Protein AF-A0A1J5QRZ8-F1 (afdb_monomer_lite)

Organism: NCBI:txid410659

Structure (mmCIF, N/CA/C/O backbone):
data_AF-A0A1J5QRZ8-F1
#
_entry.id   AF-A0A1J5QRZ8-F1
#
loop_
_atom_site.group_PDB
_atom_site.id
_atom_site.type_symbol
_atom_site.label_atom_id
_atom_site.label_alt_id
_atom_site.label_comp_id
_atom_site.label_asym_id
_atom_site.label_entity_id
_atom_site.label_seq_id
_atom_site.pdbx_PDB_ins_code
_atom_site.Cartn_x
_atom_site.Cartn_y
_atom_site.Cartn_z
_atom_site.occupancy
_atom_site.B_iso_or_equiv
_atom_site.auth_seq_id
_atom_site.auth_comp_id
_atom_site.auth_asym_id
_atom_site.auth_atom_id
_atom_site.pdbx_PDB_model_num
ATOM 1 N N . MET A 1 1 ? 0.793 7.916 8.375 1.00 87.56 1 MET A N 1
ATOM 2 C CA . MET A 1 1 ? 1.355 6.596 8.004 1.00 87.56 1 MET A CA 1
ATOM 3 C C . MET A 1 1 ? 2.749 6.676 7.415 1.00 87.56 1 MET A C 1
ATOM 5 O O . MET A 1 1 ? 3.641 6.136 8.039 1.00 87.56 1 MET A O 1
ATOM 9 N N . GLY A 1 2 ? 2.967 7.330 6.265 1.00 86.88 2 GLY A N 1
ATOM 10 C CA . GLY A 1 2 ? 4.280 7.321 5.592 1.00 86.88 2 GLY A CA 1
ATOM 11 C C . GLY A 1 2 ? 5.450 7.880 6.415 1.00 86.88 2 GLY A C 1
ATOM 12 O O . GLY A 1 2 ? 6.590 7.508 6.175 1.00 86.88 2 GLY A O 1
ATOM 13 N N . MET A 1 3 ? 5.161 8.707 7.424 1.00 92.25 3 MET A N 1
ATOM 14 C CA . MET A 1 3 ? 6.150 9.285 8.345 1.00 92.25 3 MET A CA 1
ATOM 15 C C . MET A 1 3 ? 6.259 8.539 9.692 1.00 92.25 3 MET A C 1
ATOM 17 O O . MET A 1 3 ? 7.065 8.928 10.533 1.00 92.25 3 MET A O 1
ATOM 21 N N . ASP A 1 4 ? 5.418 7.528 9.949 1.00 94.19 4 ASP A N 1
ATOM 22 C CA . ASP A 1 4 ? 5.441 6.775 11.212 1.00 94.19 4 ASP A CA 1
ATOM 23 C C . ASP A 1 4 ? 6.520 5.684 11.125 1.00 94.19 4 ASP A C 1
ATOM 25 O O . ASP A 1 4 ? 6.472 4.819 10.250 1.00 94.19 4 ASP A O 1
ATOM 29 N N . ARG A 1 5 ? 7.510 5.752 12.022 1.00 95.12 5 ARG A N 1
ATOM 30 C CA . ARG A 1 5 ? 8.672 4.853 12.036 1.00 95.12 5 ARG A CA 1
ATOM 31 C C . ARG A 1 5 ? 8.315 3.395 12.283 1.00 95.12 5 ARG A C 1
ATOM 33 O O . ARG A 1 5 ? 8.973 2.535 11.717 1.00 95.12 5 ARG A O 1
ATOM 40 N N . GLU A 1 6 ? 7.297 3.129 13.092 1.00 95.94 6 GLU A N 1
ATOM 41 C CA . GLU A 1 6 ? 6.866 1.760 13.388 1.00 95.94 6 GLU A CA 1
ATOM 42 C C . GLU A 1 6 ? 6.121 1.173 12.181 1.00 95.94 6 GLU A C 1
ATOM 44 O O . GLU A 1 6 ? 6.348 0.035 11.788 1.00 95.94 6 GLU A O 1
ATOM 49 N N . VAL A 1 7 ? 5.290 1.979 11.510 1.00 95.69 7 VAL A N 1
ATOM 50 C CA . VAL A 1 7 ? 4.586 1.552 10.282 1.00 95.69 7 VAL A CA 1
ATOM 51 C C . VAL A 1 7 ? 5.560 1.284 9.126 1.00 95.69 7 VAL A C 1
ATOM 53 O O . VAL A 1 7 ? 5.284 0.462 8.251 1.00 95.69 7 VAL A O 1
ATOM 56 N N . MET A 1 8 ? 6.685 1.997 9.100 1.00 96.94 8 MET A N 1
ATOM 57 C CA . MET A 1 8 ? 7.661 1.969 8.012 1.00 96.94 8 MET A CA 1
ATOM 58 C C . MET A 1 8 ? 8.938 1.182 8.350 1.00 96.94 8 MET A C 1
ATOM 60 O O . MET A 1 8 ? 9.895 1.257 7.587 1.00 96.94 8 MET A O 1
ATOM 64 N N . GLU A 1 9 ? 8.968 0.424 9.451 1.00 97.38 9 GLU A N 1
ATOM 65 C CA . GLU A 1 9 ? 10.172 -0.253 9.974 1.00 97.38 9 GLU A CA 1
ATOM 66 C C . GLU A 1 9 ? 10.875 -1.146 8.937 1.00 97.38 9 GLU A C 1
ATOM 68 O O . GLU A 1 9 ? 12.102 -1.208 8.883 1.00 97.38 9 GLU A O 1
ATOM 73 N N . HIS A 1 10 ? 10.098 -1.808 8.077 1.00 96.56 10 HIS A N 1
ATOM 74 C CA . HIS A 1 10 ? 10.608 -2.701 7.031 1.00 96.56 10 HIS A CA 1
ATOM 75 C C . HIS A 1 10 ? 10.685 -2.048 5.644 1.00 96.56 10 HIS A C 1
ATOM 77 O O . HIS A 1 10 ? 10.904 -2.735 4.645 1.00 96.56 10 HIS A O 1
ATOM 83 N N . PHE A 1 11 ? 10.495 -0.729 5.561 1.00 94.94 11 PHE A N 1
ATOM 84 C CA . PHE A 1 11 ? 10.659 0.036 4.331 1.00 94.94 11 PHE A CA 1
ATOM 85 C C . PHE A 1 11 ? 12.019 0.749 4.314 1.00 94.94 11 PHE A C 1
ATOM 87 O O . PHE A 1 11 ? 12.532 1.122 5.367 1.00 94.94 11 PHE A O 1
ATOM 94 N N . PRO A 1 12 ? 12.604 0.990 3.126 1.00 95.06 12 PRO A N 1
ATOM 95 C CA . PRO A 1 12 ? 13.924 1.616 3.025 1.00 95.06 12 PRO A CA 1
ATOM 96 C C . PRO A 1 12 ? 13.995 3.014 3.648 1.00 95.06 12 PRO A C 1
ATOM 98 O O . PRO A 1 12 ? 15.025 3.397 4.199 1.00 95.06 12 PRO A O 1
ATOM 101 N N . THR A 1 13 ? 12.912 3.787 3.542 1.00 95.25 13 THR A N 1
ATOM 102 C CA . THR A 1 13 ? 12.828 5.164 4.031 1.00 95.25 13 THR A CA 1
ATOM 103 C C . THR A 1 13 ? 11.412 5.500 4.483 1.00 95.25 13 THR A C 1
ATOM 105 O O . THR A 1 13 ? 10.428 4.909 4.030 1.00 95.25 13 THR A O 1
ATOM 108 N N . LEU A 1 14 ? 11.309 6.502 5.357 1.00 97.12 14 LEU A N 1
ATOM 109 C CA . LEU A 1 14 ? 10.050 7.206 5.577 1.00 97.12 14 LEU A CA 1
ATOM 110 C C . LEU A 1 14 ? 9.686 8.001 4.320 1.00 97.12 14 LEU A C 1
ATOM 112 O O . LEU A 1 14 ? 10.565 8.416 3.567 1.00 97.12 14 LEU A O 1
ATOM 116 N N . LEU A 1 15 ? 8.395 8.237 4.133 1.00 96.00 15 LEU A N 1
ATOM 117 C CA . LEU A 1 15 ? 7.879 9.130 3.105 1.00 96.00 15 LEU A CA 1
ATOM 118 C C . LEU A 1 15 ? 7.613 10.498 3.718 1.00 96.00 15 LEU A C 1
ATOM 120 O O . LEU A 1 15 ? 7.014 10.595 4.788 1.00 96.00 15 LEU A O 1
ATOM 124 N N . SER A 1 16 ? 7.984 11.554 3.011 1.00 96.19 16 SER A N 1
ATOM 125 C CA . SER A 1 16 ? 7.480 12.902 3.244 1.00 96.19 16 SER A CA 1
ATOM 126 C C . SER A 1 16 ? 5.972 12.983 2.980 1.00 96.19 16 SER A C 1
ATOM 128 O O . SER A 1 16 ? 5.338 12.060 2.451 1.00 96.19 16 SER A O 1
ATOM 130 N N . ARG A 1 17 ? 5.374 14.127 3.333 1.00 93.31 17 ARG A N 1
ATOM 131 C CA . ARG A 1 17 ? 3.973 14.404 3.003 1.00 93.31 17 ARG A CA 1
ATOM 132 C C . ARG A 1 17 ? 3.739 14.363 1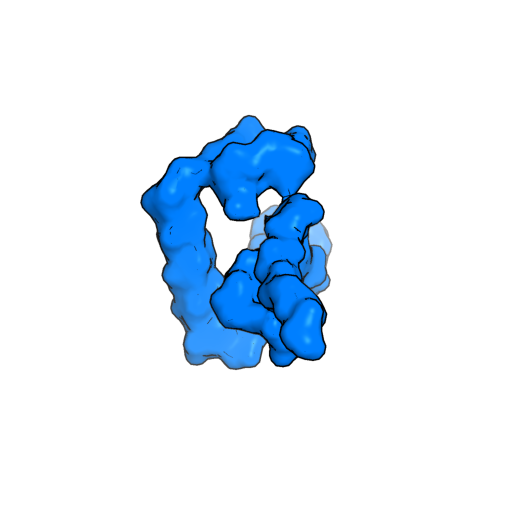.490 1.00 93.31 17 ARG A C 1
ATOM 134 O O . ARG A 1 17 ? 2.837 13.663 1.057 1.00 93.31 17 ARG A O 1
ATOM 141 N N . ALA A 1 18 ? 4.599 15.023 0.716 1.00 96.38 18 ALA A N 1
ATOM 142 C CA . ALA A 1 18 ? 4.499 15.060 -0.741 1.00 96.38 18 ALA A CA 1
ATOM 143 C C . ALA A 1 18 ? 4.636 13.665 -1.375 1.00 96.38 18 ALA A C 1
ATOM 145 O O . ALA A 1 18 ? 3.873 13.325 -2.270 1.00 96.38 18 ALA A O 1
ATOM 146 N N . GLU A 1 19 ? 5.555 12.827 -0.885 1.00 96.81 19 GLU A N 1
ATOM 147 C CA . GLU A 1 19 ? 5.690 11.443 -1.371 1.00 96.81 19 GLU A CA 1
ATOM 148 C C . GLU A 1 19 ? 4.491 10.569 -0.982 1.00 96.81 19 GLU A C 1
ATOM 150 O O . GLU A 1 19 ? 4.090 9.689 -1.743 1.00 96.81 19 GLU A O 1
ATOM 155 N N . SER A 1 20 ? 3.899 10.811 0.191 1.00 94.44 20 SER A N 1
ATOM 156 C CA . SER A 1 20 ? 2.671 10.125 0.609 1.00 94.44 20 SER A CA 1
ATOM 157 C C . SER A 1 20 ? 1.479 10.523 -0.265 1.00 94.44 20 SER A C 1
ATOM 159 O O . SER A 1 20 ? 0.716 9.646 -0.665 1.00 94.44 20 SER A O 1
ATOM 161 N N . ASP A 1 21 ? 1.339 11.815 -0.573 1.00 95.25 21 ASP A N 1
ATOM 162 C CA . ASP A 1 21 ? 0.281 12.337 -1.443 1.00 95.25 21 ASP A CA 1
ATOM 163 C C . ASP A 1 21 ? 0.457 11.792 -2.877 1.00 95.25 21 ASP A C 1
ATOM 165 O O . ASP A 1 21 ? -0.469 11.203 -3.426 1.00 95.25 21 ASP A O 1
ATOM 169 N N . ALA A 1 22 ? 1.678 11.824 -3.426 1.00 96.94 22 ALA A N 1
ATOM 170 C CA . ALA A 1 22 ? 1.976 11.263 -4.749 1.00 96.94 22 ALA A CA 1
ATOM 171 C C . ALA A 1 22 ? 1.680 9.754 -4.848 1.00 96.94 22 ALA A C 1
ATOM 173 O O . ALA A 1 22 ? 1.213 9.266 -5.879 1.00 96.94 22 ALA A O 1
ATOM 174 N N . PHE A 1 23 ? 1.937 8.993 -3.778 1.00 94.31 23 PHE A N 1
ATOM 175 C CA . PHE A 1 23 ? 1.569 7.579 -3.720 1.00 94.31 23 PHE A CA 1
ATOM 176 C C . PHE A 1 23 ? 0.045 7.376 -3.732 1.00 94.31 23 PHE A C 1
ATOM 178 O O . PHE A 1 23 ? -0.440 6.465 -4.407 1.00 94.31 23 PHE A O 1
ATOM 185 N N . ALA A 1 24 ? -0.705 8.208 -3.002 1.00 94.62 24 ALA A N 1
ATOM 186 C CA . ALA A 1 24 ? -2.164 8.149 -2.979 1.00 94.62 24 ALA A CA 1
ATOM 187 C C . ALA A 1 24 ? -2.758 8.479 -4.357 1.00 94.62 24 ALA A C 1
ATOM 189 O O . ALA A 1 24 ? -3.564 7.696 -4.862 1.00 94.62 24 ALA A O 1
ATOM 190 N N . ASP A 1 25 ? -2.281 9.550 -4.999 1.00 96.69 25 ASP A N 1
ATOM 191 C CA . AS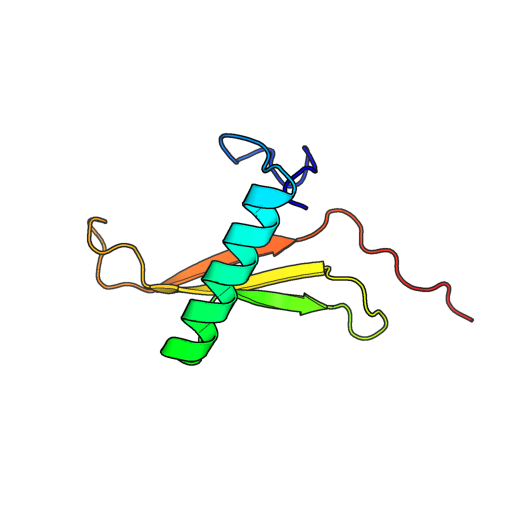P A 1 25 ? -2.696 9.951 -6.350 1.00 96.69 25 ASP A CA 1
ATOM 192 C C . ASP A 1 25 ? -2.430 8.836 -7.371 1.00 96.69 25 ASP A C 1
ATOM 194 O O . ASP A 1 25 ? -3.277 8.517 -8.206 1.00 96.69 25 ASP A O 1
ATOM 198 N N . HIS A 1 26 ? -1.270 8.178 -7.272 1.00 95.00 26 HIS A N 1
ATOM 199 C CA . HIS A 1 26 ? -0.939 7.046 -8.133 1.00 95.00 26 HIS A CA 1
ATOM 200 C C . HIS A 1 26 ? -1.885 5.854 -7.925 1.00 95.00 26 HIS A C 1
ATOM 202 O O . HIS A 1 26 ? -2.343 5.254 -8.900 1.00 95.00 26 HIS A O 1
ATOM 208 N N . CYS A 1 27 ? -2.207 5.513 -6.672 1.00 95.31 27 CYS A N 1
ATOM 209 C CA . CYS A 1 27 ? -3.171 4.450 -6.380 1.00 95.31 27 CYS A CA 1
ATOM 210 C C . CYS A 1 27 ? -4.561 4.792 -6.928 1.00 95.31 27 CYS A C 1
ATOM 212 O O . CYS A 1 27 ? -5.199 3.928 -7.528 1.00 95.31 27 CYS A O 1
ATOM 214 N N . GLN A 1 28 ? -5.006 6.041 -6.769 1.00 96.12 28 GLN A N 1
ATOM 215 C CA . GLN A 1 28 ? -6.285 6.505 -7.298 1.00 96.12 28 GLN A CA 1
ATOM 216 C C . GLN A 1 28 ? -6.334 6.412 -8.828 1.00 96.12 28 GLN A C 1
ATOM 218 O O . GLN A 1 28 ? -7.273 5.830 -9.365 1.00 96.12 28 GLN A O 1
ATOM 223 N N . ALA A 1 29 ? -5.305 6.893 -9.529 1.00 96.25 29 ALA A N 1
ATOM 224 C CA . ALA A 1 29 ? -5.244 6.815 -10.988 1.00 96.25 29 ALA A CA 1
ATOM 225 C C . ALA A 1 29 ? -5.295 5.362 -11.497 1.00 96.25 29 ALA A C 1
ATOM 227 O O . ALA A 1 29 ? -5.967 5.066 -12.486 1.00 96.25 29 ALA A O 1
ATOM 228 N N . LEU A 1 30 ? -4.622 4.432 -10.808 1.00 93.94 30 LEU A N 1
ATOM 229 C CA . LEU A 1 30 ? -4.708 3.006 -11.130 1.00 93.94 30 LEU A CA 1
ATOM 230 C C . LEU A 1 30 ? -6.115 2.455 -10.877 1.00 93.94 30 LEU A C 1
ATOM 232 O O . LEU A 1 30 ? -6.660 1.763 -11.732 1.00 93.94 30 LEU A O 1
ATOM 236 N N . LEU A 1 31 ? -6.727 2.779 -9.738 1.00 95.25 31 LEU A N 1
ATOM 237 C CA . LEU A 1 31 ? -8.099 2.366 -9.443 1.00 95.25 31 LEU A CA 1
ATOM 238 C C . LEU A 1 31 ? -9.083 2.847 -10.515 1.00 95.25 31 LEU A C 1
ATOM 240 O O . LEU A 1 31 ? -9.914 2.060 -10.961 1.00 95.25 31 LEU A O 1
ATOM 244 N N . GLU A 1 32 ? -8.966 4.096 -10.961 1.00 96.38 32 GLU A N 1
ATOM 245 C CA . GLU A 1 32 ? -9.804 4.664 -12.024 1.00 96.38 32 GLU A CA 1
ATOM 246 C C . GLU A 1 32 ? -9.578 3.969 -13.375 1.00 96.38 32 GLU A C 1
ATOM 248 O O . GLU A 1 32 ? -10.534 3.721 -14.110 1.00 96.38 32 GLU A O 1
ATOM 253 N N . ALA A 1 33 ? -8.332 3.607 -13.693 1.00 95.00 33 ALA A N 1
ATOM 254 C CA . ALA A 1 33 ? -7.982 2.996 -14.973 1.00 95.00 33 ALA A CA 1
ATOM 255 C C . ALA A 1 33 ? -8.409 1.522 -15.105 1.00 95.00 33 ALA A C 1
ATOM 257 O O . ALA A 1 33 ? -8.768 1.091 -16.201 1.00 95.00 33 ALA A O 1
ATOM 258 N N . GLN A 1 34 ? -8.347 0.733 -14.025 1.00 93.50 34 GLN A N 1
ATOM 259 C CA . GLN A 1 34 ? -8.591 -0.723 -14.076 1.00 93.50 34 GLN A CA 1
ATOM 260 C C . GLN A 1 34 ? -9.706 -1.231 -13.147 1.00 93.50 34 GLN A C 1
ATOM 262 O O . GLN A 1 34 ? -10.089 -2.395 -13.250 1.00 93.50 34 GLN A O 1
ATOM 267 N N . GLY A 1 35 ? -10.247 -0.403 -12.251 1.00 95.19 35 GLY A N 1
ATOM 268 C CA . GLY A 1 35 ? -11.351 -0.756 -11.345 1.00 95.19 35 GLY A CA 1
ATOM 269 C C . GLY A 1 35 ? -10.947 -1.548 -10.095 1.00 95.19 35 GLY A C 1
ATOM 270 O O . GLY A 1 35 ? -11.797 -1.864 -9.263 1.00 95.19 35 GLY A O 1
ATOM 271 N N . TRP A 1 36 ? -9.663 -1.873 -9.937 1.00 95.38 36 TRP A N 1
ATOM 272 C CA . TRP A 1 36 ? -9.122 -2.574 -8.771 1.00 95.38 36 TRP A CA 1
ATOM 273 C C . TRP A 1 36 ? -7.690 -2.133 -8.470 1.00 95.38 36 TRP A C 1
ATOM 275 O O . TRP A 1 36 ? -6.999 -1.643 -9.359 1.00 95.38 36 TRP A O 1
ATOM 285 N N . GLY A 1 37 ? -7.239 -2.254 -7.221 1.00 96.81 37 GLY A N 1
ATOM 286 C CA . GLY A 1 37 ? -5.965 -1.664 -6.810 1.00 96.81 37 GLY A CA 1
ATOM 287 C C . GLY A 1 37 ? -5.751 -1.695 -5.302 1.00 96.81 37 GLY A C 1
ATOM 288 O O . GLY A 1 37 ? -6.349 -2.502 -4.595 1.00 96.81 37 GLY A O 1
ATOM 289 N N . PHE A 1 38 ? -4.924 -0.782 -4.796 1.00 97.62 38 PHE A N 1
ATOM 290 C CA . PHE A 1 38 ? -4.874 -0.477 -3.368 1.00 97.62 38 PHE A CA 1
ATOM 291 C C . PHE A 1 38 ? -5.964 0.532 -3.017 1.00 97.62 38 PHE A C 1
ATOM 293 O O . PHE A 1 38 ? -5.896 1.682 -3.442 1.00 97.62 38 PHE A O 1
ATOM 300 N N . TRP A 1 39 ? -6.946 0.111 -2.222 1.00 96.31 39 TRP A N 1
ATOM 301 C CA . TRP A 1 39 ? -8.012 0.983 -1.736 1.00 96.31 39 TRP A CA 1
ATOM 302 C C . TRP A 1 39 ? -7.641 1.614 -0.405 1.00 96.31 39 TRP A C 1
ATOM 304 O O . TRP A 1 39 ? -7.020 0.971 0.443 1.00 96.31 39 TRP A O 1
ATOM 314 N N . ALA A 1 40 ? -8.094 2.849 -0.203 1.00 94.81 40 ALA A N 1
ATOM 315 C CA . ALA A 1 40 ? -8.120 3.470 1.109 1.00 94.81 40 ALA A CA 1
ATOM 316 C C . ALA A 1 40 ? -9.003 2.652 2.067 1.00 94.81 40 ALA A C 1
ATOM 318 O O . ALA A 1 40 ? -10.090 2.202 1.705 1.00 94.81 40 ALA A O 1
ATOM 319 N N . VAL A 1 41 ? -8.529 2.466 3.297 1.00 93.56 41 VAL A N 1
ATOM 320 C CA . VAL A 1 41 ? -9.285 1.838 4.380 1.00 93.56 41 VAL A CA 1
ATOM 321 C C . VAL A 1 41 ? -9.693 2.914 5.365 1.00 93.56 41 VAL A C 1
ATOM 323 O O . VAL A 1 41 ? -8.849 3.652 5.867 1.00 93.56 41 VAL A O 1
ATOM 326 N N . GLU A 1 42 ? -10.977 2.951 5.687 1.00 91.38 42 GLU A N 1
ATOM 327 C CA . GLU A 1 42 ? -11.546 3.786 6.740 1.00 91.38 42 GLU A CA 1
ATOM 328 C C . GLU A 1 42 ? -12.201 2.899 7.800 1.00 91.38 42 GLU A C 1
ATOM 330 O O . GLU A 1 42 ? -12.698 1.802 7.519 1.00 91.38 42 GLU A O 1
ATOM 335 N N . CYS A 1 43 ? -12.197 3.362 9.048 1.00 87.12 43 CYS A N 1
ATOM 336 C CA . CYS A 1 43 ? -12.923 2.681 10.112 1.00 87.12 43 CYS A CA 1
ATOM 337 C C . CYS A 1 43 ? -14.429 2.884 9.937 1.00 87.12 43 CYS A C 1
ATOM 339 O O . CYS A 1 43 ? -14.887 4.002 9.774 1.00 87.12 43 CYS A O 1
ATOM 341 N N . LYS A 1 44 ? -15.237 1.830 10.096 1.00 83.81 44 LYS A N 1
ATOM 342 C CA . LYS A 1 44 ? -16.706 1.920 9.937 1.00 83.81 44 LYS A CA 1
ATOM 343 C C . LYS A 1 44 ? -17.377 3.029 10.763 1.00 83.81 44 LYS A C 1
ATOM 345 O O . LYS A 1 44 ? -18.408 3.542 10.354 1.00 83.81 44 LYS A O 1
ATOM 350 N N . HIS A 1 45 ? -16.811 3.366 11.921 1.00 82.50 45 HIS A N 1
ATOM 351 C CA . HIS A 1 45 ? -17.337 4.384 12.834 1.00 82.50 45 HIS A CA 1
ATOM 352 C C . HIS A 1 45 ? -16.458 5.642 12.899 1.00 82.50 45 HIS A C 1
ATOM 354 O O . HIS A 1 45 ? -16.545 6.386 13.868 1.00 82.50 45 HIS A O 1
ATOM 360 N N . GLY A 1 46 ? -15.585 5.883 11.918 1.00 70.38 46 GLY A N 1
ATOM 361 C CA . GLY A 1 46 ? -14.731 7.070 11.898 1.00 70.38 46 GLY A CA 1
ATOM 362 C C . GLY A 1 46 ? -14.365 7.497 10.481 1.00 70.38 46 GLY A C 1
ATOM 363 O O . GLY A 1 46 ? -14.249 6.675 9.588 1.00 70.38 46 GLY A O 1
ATOM 364 N N . SER A 1 47 ? -14.131 8.791 10.283 1.00 75.19 47 SER A N 1
ATOM 365 C CA . SER A 1 47 ? -13.675 9.340 8.996 1.00 75.19 47 SER A CA 1
ATOM 366 C C . SER A 1 47 ? -12.148 9.375 8.869 1.00 75.19 47 SER A C 1
ATOM 368 O O . SER A 1 47 ? -11.602 10.028 7.984 1.00 75.19 47 SER A O 1
ATOM 370 N N . ALA A 1 48 ? -11.432 8.756 9.811 1.00 83.50 48 ALA A N 1
ATOM 371 C CA . ALA A 1 48 ? -9.982 8.705 9.784 1.00 83.50 48 ALA A CA 1
ATOM 372 C C . ALA A 1 48 ? -9.514 7.615 8.816 1.00 83.50 48 ALA A C 1
ATOM 374 O O . ALA A 1 48 ? -9.890 6.445 8.945 1.00 83.50 48 ALA A O 1
ATOM 375 N N . LEU A 1 49 ? -8.629 8.005 7.898 1.00 87.06 49 LEU A N 1
ATOM 376 C CA . LEU A 1 49 ? -7.917 7.083 7.027 1.00 87.06 49 LEU A CA 1
ATOM 377 C C . LEU A 1 49 ? -7.060 6.133 7.877 1.00 87.06 49 LEU A C 1
ATOM 379 O O . LEU A 1 49 ? -6.055 6.527 8.471 1.00 87.06 49 LEU A O 1
ATOM 383 N N . ALA A 1 50 ? -7.459 4.867 7.901 1.00 92.12 50 ALA A N 1
ATOM 384 C CA . ALA A 1 50 ? -6.758 3.776 8.563 1.00 92.12 50 ALA A CA 1
ATOM 385 C C . ALA A 1 50 ? -5.605 3.222 7.717 1.00 92.12 50 ALA A C 1
ATOM 387 O O . ALA A 1 50 ? -4.749 2.518 8.246 1.00 92.12 50 ALA A O 1
ATOM 388 N N . GLY A 1 51 ? -5.570 3.538 6.421 1.00 94.25 51 GLY A N 1
ATOM 389 C CA . GLY A 1 51 ? -4.466 3.227 5.526 1.00 94.25 51 GLY A CA 1
ATOM 390 C C . GLY A 1 51 ? -4.918 2.703 4.186 1.00 94.25 51 GLY A C 1
ATOM 391 O O . GLY A 1 51 ? -5.853 3.250 3.616 1.00 94.25 51 GLY A O 1
ATOM 392 N N . PHE A 1 52 ? -4.247 1.675 3.673 1.00 96.06 52 PHE A N 1
ATOM 393 C CA . PHE A 1 52 ? -4.658 1.017 2.439 1.00 96.06 52 PHE A CA 1
ATOM 394 C C . PHE A 1 52 ? -4.492 -0.498 2.509 1.00 96.06 52 PHE A C 1
ATOM 396 O O . PHE A 1 52 ? -3.597 -1.014 3.186 1.00 96.06 52 PHE A O 1
ATOM 403 N N . VAL A 1 53 ? -5.345 -1.198 1.766 1.00 97.50 53 VAL A N 1
ATOM 404 C CA . VAL A 1 53 ? -5.293 -2.644 1.530 1.00 97.50 53 VAL A CA 1
ATOM 405 C C . VAL A 1 53 ? -5.765 -2.890 0.104 1.00 97.50 53 VAL A C 1
ATOM 407 O O . VAL A 1 53 ? -6.678 -2.218 -0.377 1.00 97.50 53 VAL A O 1
ATOM 410 N N . GLY A 1 54 ? -5.174 -3.857 -0.585 1.00 97.38 54 GLY A N 1
ATOM 411 C CA . GLY A 1 54 ? -5.694 -4.250 -1.885 1.00 97.38 54 GLY A CA 1
ATOM 412 C C . GLY A 1 54 ? -4.754 -5.112 -2.697 1.00 97.38 54 GLY A C 1
ATOM 413 O O . GLY A 1 54 ? -3.814 -5.710 -2.169 1.00 97.38 54 GLY A O 1
ATOM 414 N N . LEU A 1 55 ? -5.060 -5.181 -3.985 1.00 96.38 55 LEU A N 1
ATOM 415 C CA . LEU A 1 55 ? -4.402 -6.053 -4.943 1.00 96.38 55 LEU A CA 1
ATOM 416 C C . LEU A 1 55 ? -3.710 -5.213 -6.011 1.00 96.38 55 LEU A C 1
ATOM 418 O O . LEU A 1 55 ? -4.224 -4.171 -6.411 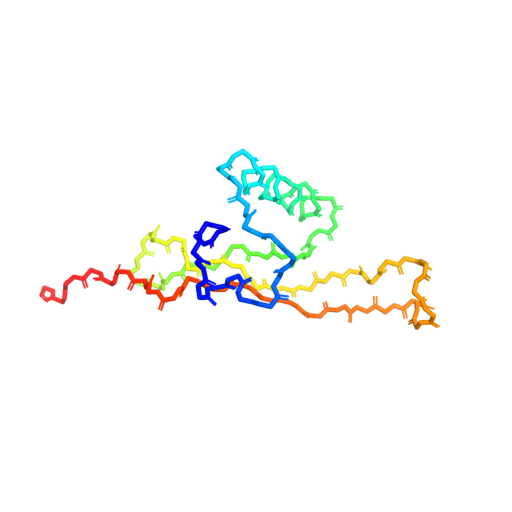1.00 96.38 55 LEU A O 1
ATOM 422 N N . ARG A 1 56 ? -2.576 -5.685 -6.522 1.00 93.81 56 ARG A N 1
ATOM 423 C CA . ARG A 1 56 ? -1.885 -5.039 -7.644 1.00 93.81 56 ARG A CA 1
ATOM 424 C C . ARG A 1 56 ? -1.288 -6.082 -8.578 1.00 93.81 56 ARG A C 1
ATOM 426 O O . ARG A 1 56 ? -0.916 -7.167 -8.145 1.00 93.81 56 ARG A O 1
ATOM 433 N N . ALA A 1 57 ? -1.198 -5.770 -9.867 1.00 93.50 57 ALA A N 1
ATOM 434 C CA . ALA A 1 57 ? -0.412 -6.588 -10.781 1.00 93.50 57 ALA A CA 1
ATOM 435 C C . ALA A 1 57 ? 1.069 -6.514 -10.381 1.00 93.50 57 ALA A C 1
ATOM 437 O O . ALA A 1 57 ? 1.599 -5.427 -10.138 1.00 93.50 57 ALA A O 1
ATOM 438 N N . VAL A 1 58 ? 1.737 -7.663 -10.309 1.00 95.00 58 VAL A N 1
ATOM 439 C CA . VAL A 1 58 ? 3.179 -7.698 -10.035 1.00 95.00 58 VAL A CA 1
ATOM 440 C C . VAL A 1 58 ? 3.927 -7.036 -11.191 1.00 95.00 58 VAL A C 1
ATOM 442 O O . VAL A 1 58 ? 3.510 -7.128 -12.349 1.00 95.00 58 VAL A O 1
ATOM 445 N N . HIS A 1 59 ? 5.039 -6.365 -10.896 1.00 92.44 59 HIS A N 1
ATOM 446 C CA . HIS A 1 59 ? 5.827 -5.714 -11.938 1.00 92.44 59 HIS A CA 1
ATOM 447 C C . HIS A 1 59 ? 6.329 -6.745 -12.962 1.00 92.44 59 HIS A C 1
ATOM 449 O O . HIS A 1 59 ? 6.846 -7.797 -12.586 1.00 92.44 59 HIS A O 1
ATOM 455 N N . ALA A 1 60 ? 6.222 -6.429 -14.256 1.00 94.19 60 ALA A N 1
ATOM 456 C CA . ALA A 1 60 ? 6.515 -7.368 -15.344 1.00 94.19 60 ALA A CA 1
ATOM 457 C C . ALA A 1 60 ? 7.969 -7.878 -15.363 1.00 94.19 60 ALA A C 1
ATOM 459 O O . ALA A 1 60 ? 8.254 -8.905 -15.966 1.00 94.19 60 ALA A O 1
ATOM 460 N N . SER A 1 61 ? 8.892 -7.174 -14.700 1.00 96.62 61 SER A N 1
ATOM 461 C CA . SER A 1 61 ? 10.295 -7.589 -14.585 1.00 96.62 61 SER A CA 1
ATOM 462 C C . SER A 1 61 ? 10.548 -8.679 -13.535 1.00 96.62 61 SER A C 1
ATOM 464 O O . SER A 1 61 ? 11.686 -9.127 -13.403 1.00 96.62 61 SER A O 1
ATOM 466 N N . LEU A 1 62 ? 9.552 -9.053 -12.726 1.00 95.81 62 LEU A N 1
ATOM 467 C CA . LEU A 1 62 ? 9.712 -10.073 -11.690 1.00 95.81 62 LEU A CA 1
ATOM 468 C C . LEU A 1 62 ? 9.621 -11.483 -12.299 1.00 95.81 62 LEU A C 1
ATOM 470 O O . LEU A 1 62 ? 8.799 -11.715 -13.183 1.00 95.81 62 LEU A O 1
ATOM 474 N N . PRO A 1 63 ? 10.414 -12.456 -11.811 1.00 96.56 63 PRO A N 1
ATOM 475 C CA . PRO A 1 63 ? 10.529 -13.783 -12.429 1.00 96.56 63 PRO A CA 1
ATOM 476 C C . PRO A 1 63 ? 9.251 -14.632 -12.346 1.00 96.56 63 PRO A C 1
ATOM 478 O O . PRO A 1 63 ? 9.139 -15.635 -13.040 1.00 96.56 63 PRO A O 1
ATOM 481 N N . PHE A 1 64 ? 8.299 -14.246 -11.495 1.00 92.31 64 PHE A N 1
ATOM 482 C CA . PHE A 1 64 ? 6.998 -14.898 -11.335 1.00 92.31 64 PHE A CA 1
ATOM 483 C C . PHE A 1 64 ? 5.854 -14.119 -12.002 1.00 92.31 64 PHE A C 1
ATOM 485 O O . PHE A 1 64 ? 4.687 -14.411 -11.752 1.00 92.31 64 PHE A O 1
ATOM 492 N N . ALA A 1 65 ? 6.162 -13.113 -12.825 1.00 95.94 65 ALA A N 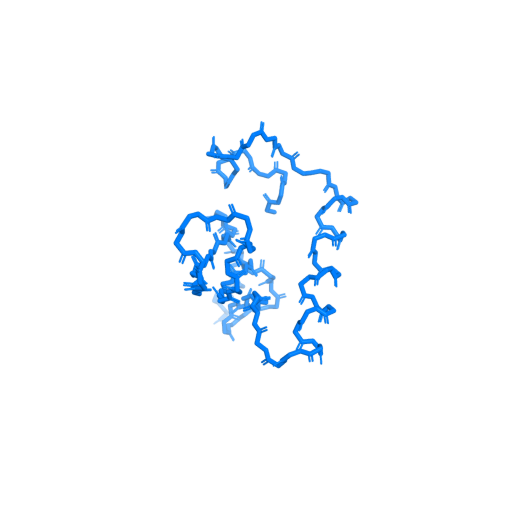1
ATOM 493 C CA . ALA A 1 65 ? 5.157 -12.477 -13.665 1.00 95.94 65 ALA A CA 1
ATOM 494 C C . ALA A 1 65 ? 4.694 -13.449 -14.780 1.00 95.94 65 ALA A C 1
ATOM 496 O O . ALA A 1 65 ? 5.523 -14.174 -15.335 1.00 95.94 65 ALA A O 1
ATOM 497 N N . PRO A 1 66 ? 3.398 -13.460 -15.152 1.00 95.62 66 PRO A N 1
ATOM 498 C CA . PRO A 1 66 ? 2.318 -12.634 -14.613 1.00 95.62 66 PRO A CA 1
ATOM 499 C C . PRO A 1 66 ? 1.817 -13.129 -13.247 1.00 95.62 66 PRO A C 1
ATOM 501 O O . PRO A 1 66 ? 1.751 -14.325 -12.984 1.00 95.62 66 PRO A O 1
ATOM 504 N N . GLY A 1 67 ? 1.397 -12.194 -12.396 1.00 95.31 67 GLY A N 1
ATOM 505 C CA . GLY A 1 67 ? 0.866 -12.491 -11.070 1.00 95.31 67 GLY A CA 1
ATOM 506 C C . GLY A 1 67 ? 0.149 -11.294 -10.450 1.00 95.31 67 GLY A C 1
ATOM 507 O O . GLY A 1 67 ? 0.231 -10.169 -10.949 1.00 95.31 67 GLY A O 1
ATOM 508 N N . VAL A 1 68 ? -0.554 -11.545 -9.350 1.00 95.75 68 VAL A N 1
ATOM 509 C CA . VAL A 1 68 ? -1.219 -10.515 -8.547 1.00 95.75 68 VAL A CA 1
ATOM 5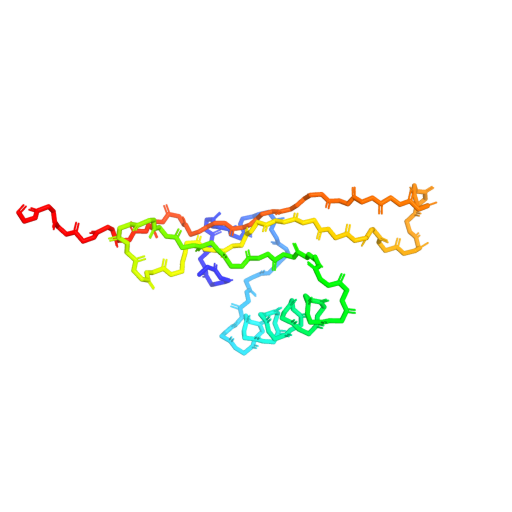10 C C . VAL A 1 68 ? -0.651 -10.578 -7.138 1.00 95.75 68 VAL A C 1
ATOM 512 O O . VAL A 1 68 ? -0.616 -11.646 -6.529 1.00 95.75 68 VAL A O 1
ATOM 515 N N . GLU A 1 69 ? -0.197 -9.440 -6.629 1.00 95.00 69 GLU A N 1
ATOM 516 C CA . GLU A 1 69 ? 0.203 -9.282 -5.235 1.00 95.00 69 GLU A CA 1
ATOM 517 C C . GLU A 1 69 ? -0.954 -8.734 -4.403 1.00 95.00 69 GLU A C 1
ATOM 519 O O . GLU A 1 69 ? -1.796 -7.979 -4.892 1.00 95.00 69 GLU A O 1
ATOM 524 N N . ILE A 1 70 ? -0.958 -9.099 -3.123 1.00 97.25 70 ILE A N 1
ATOM 525 C CA . ILE A 1 70 ? -1.741 -8.440 -2.085 1.00 97.25 70 ILE A CA 1
ATOM 526 C C . ILE A 1 70 ? -0.791 -7.626 -1.212 1.00 97.25 70 ILE A C 1
ATOM 528 O O . ILE A 1 70 ? 0.315 -8.068 -0.902 1.00 97.25 70 ILE A O 1
ATOM 532 N N . GLY A 1 71 ? -1.223 -6.437 -0.809 1.00 96.56 71 GLY A N 1
ATOM 533 C CA . GLY A 1 71 ? -0.431 -5.556 0.035 1.00 96.56 71 GLY A CA 1
ATOM 534 C C . GLY A 1 71 ? -1.304 -4.691 0.926 1.00 96.56 71 GLY A C 1
ATOM 535 O O . GLY A 1 71 ? -2.471 -4.420 0.629 1.00 96.56 71 GLY A O 1
ATOM 536 N N . TRP A 1 72 ? -0.719 -4.264 2.038 1.00 96.81 72 TRP A N 1
ATOM 537 C CA . TRP A 1 72 ? -1.364 -3.385 2.997 1.00 96.81 72 TRP A CA 1
ATOM 538 C C . TRP A 1 72 ? -0.341 -2.517 3.718 1.00 96.81 72 TRP A C 1
ATOM 540 O O . TRP A 1 72 ? 0.805 -2.910 3.943 1.00 96.81 72 TRP A O 1
ATOM 550 N N . ARG A 1 73 ? -0.791 -1.337 4.132 1.00 96.06 73 ARG A N 1
ATOM 551 C CA . ARG A 1 73 ? -0.119 -0.521 5.139 1.00 96.06 73 ARG A CA 1
ATOM 552 C C . ARG A 1 73 ? -1.205 0.141 5.963 1.00 96.06 73 ARG A C 1
ATOM 554 O O . ARG A 1 73 ? -2.064 0.820 5.408 1.00 96.06 73 ARG A O 1
ATOM 561 N N . LEU A 1 74 ? -1.161 -0.055 7.273 1.00 94.38 74 LEU A N 1
ATOM 562 C CA . LEU A 1 74 ? -2.176 0.449 8.190 1.00 94.38 74 LEU A CA 1
ATOM 563 C C . LEU A 1 74 ? -1.552 1.412 9.195 1.00 94.38 74 LEU A C 1
ATOM 565 O O . LEU A 1 74 ? -0.378 1.296 9.548 1.00 94.38 74 LEU A O 1
ATOM 569 N N . ALA A 1 75 ? -2.335 2.389 9.635 1.00 92.75 75 ALA A N 1
ATOM 570 C CA . ALA A 1 75 ? -1.955 3.284 10.707 1.00 92.75 75 ALA A CA 1
ATOM 571 C C . ALA A 1 75 ? -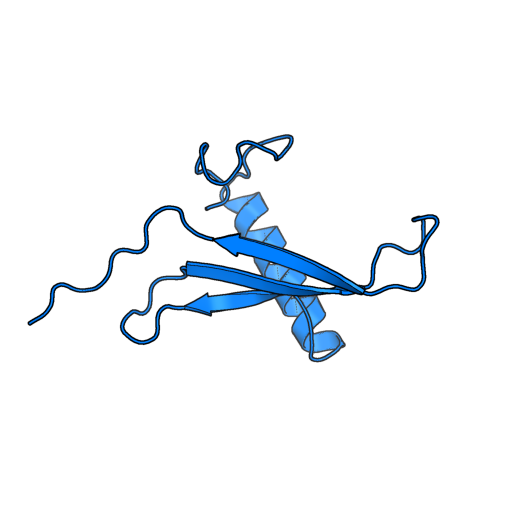1.812 2.485 12.006 1.00 92.75 75 ALA A C 1
ATOM 573 O O . ALA A 1 75 ? -2.675 1.683 12.354 1.00 92.75 75 ALA A O 1
ATOM 574 N N . ARG A 1 76 ? -0.730 2.738 12.744 1.00 91.25 76 ARG A N 1
ATOM 575 C CA . ARG A 1 76 ? -0.463 2.093 14.036 1.00 91.25 76 ARG A CA 1
ATOM 576 C C . ARG A 1 76 ? -1.575 2.332 15.056 1.00 91.25 76 ARG A C 1
ATOM 578 O O . ARG A 1 76 ? -1.900 1.456 15.850 1.00 91.25 76 ARG A O 1
ATOM 585 N N . ARG A 1 77 ? -2.140 3.537 15.048 1.00 85.62 77 ARG A N 1
ATOM 586 C CA . ARG A 1 77 ? -3.308 3.909 15.839 1.00 85.62 77 ARG A CA 1
ATOM 587 C C . ARG A 1 77 ? -4.303 4.599 14.933 1.00 85.62 77 ARG A C 1
ATOM 589 O O . ARG A 1 77 ? -3.922 5.421 14.102 1.00 85.62 77 ARG A O 1
ATOM 596 N N . ILE A 1 78 ? -5.564 4.261 15.136 1.00 79.25 78 ILE A N 1
ATOM 597 C CA . ILE A 1 78 ? -6.692 4.950 14.535 1.00 79.25 78 ILE A CA 1
ATOM 598 C C . ILE A 1 78 ? -7.448 5.525 15.717 1.00 79.25 78 ILE A C 1
ATOM 600 O O . ILE A 1 78 ? -7.890 4.770 16.585 1.00 79.25 78 ILE A O 1
ATOM 604 N N . ASP A 1 79 ? -7.529 6.847 15.796 1.00 69.31 79 ASP A N 1
ATOM 605 C CA . ASP A 1 79 ? -8.297 7.490 16.852 1.00 69.31 79 ASP A CA 1
ATOM 606 C C . ASP A 1 79 ? -9.776 7.211 16.569 1.00 69.31 79 ASP A C 1
ATOM 608 O O . ASP A 1 79 ? -10.391 7.803 15.682 1.00 69.31 79 ASP A O 1
ATOM 612 N N . ALA A 1 80 ? -10.327 6.217 17.265 1.00 58.81 80 ALA A N 1
ATOM 613 C CA . ALA A 1 80 ? -11.757 5.977 17.257 1.00 58.81 80 ALA A CA 1
ATOM 614 C C . ALA A 1 80 ? -12.433 7.137 18.003 1.00 58.81 80 ALA A C 1
ATOM 616 O O . ALA A 1 80 ? -11.911 7.564 19.040 1.00 58.81 80 ALA A O 1
ATOM 617 N N . PRO A 1 81 ? -13.572 7.658 17.516 1.00 57.28 81 PRO A N 1
ATOM 618 C CA . PRO A 1 81 ? -14.328 8.623 18.298 1.00 57.28 81 PRO A CA 1
ATOM 619 C C . PRO A 1 81 ? -14.675 8.010 19.658 1.00 57.28 81 PRO A C 1
ATOM 621 O O . PRO A 1 81 ? -14.978 6.816 19.743 1.00 57.28 81 PRO A O 1
ATOM 624 N N . SER A 1 82 ? -14.602 8.818 20.721 1.00 54.47 82 SER A N 1
ATOM 625 C CA . SER A 1 82 ? -15.041 8.399 22.054 1.00 54.47 82 SER A CA 1
ATOM 626 C C . SER A 1 82 ? -16.444 7.796 21.959 1.00 54.47 82 SER A C 1
ATOM 628 O O . SER A 1 82 ? -17.294 8.399 21.297 1.00 54.47 82 SER A O 1
ATOM 630 N N . PRO A 1 83 ? -16.713 6.643 22.599 1.00 58.84 83 PRO A N 1
ATOM 631 C CA . PRO A 1 83 ? -18.077 6.156 22.714 1.00 58.84 83 PRO A CA 1
ATOM 632 C C . PRO A 1 83 ? -18.870 7.199 23.509 1.00 58.84 83 PRO A C 1
ATOM 634 O O . PRO A 1 83 ? -18.574 7.442 24.680 1.00 58.84 83 PRO A O 1
ATOM 637 N N . GLY A 1 84 ? -19.784 7.882 22.821 1.00 56.53 84 GLY A N 1
ATOM 638 C CA . GLY A 1 84 ? -20.814 8.717 23.434 1.00 56.53 84 GLY A CA 1
ATOM 639 C C . GLY A 1 84 ? -21.949 7.874 23.988 1.00 56.53 84 GLY A C 1
ATOM 640 O O . GLY A 1 84 ? -22.137 6.741 23.487 1.00 56.53 84 GLY A O 1
#

Sequence (84 aa):
MGMDREVMEHFPTLLSRAESDAFADHCQALLEAQGWGFWAVECKHGSALAGFVGLRAVHASLPFAPGVEIGWRLARRIDAPSPG

Secondary structure (DSSP, 8-state):
-TT-TTTTTTSSSPPPHHHHHHHHHHHHHHHHHHS-SEEEEE-TT--SEEEEEEEEEPPTTSTT-S-EEEEEEE-S---PPP--

InterPro domains:
  IPR000182 GNAT domain [PF13302] (4-76)
  IPR016181 Acyl-CoA N-acyltransferase [SSF55729] (4-76)

pLDDT: mean 91.02, std 10.15, range [54.47, 97.62]

Foldseek 3Di:
DQQDCVLCVVPPDRDDPVRVVVVVVVQVVVCVVPVFGWDFDDDPQDPDGQWTWGKDQDDCPDPPPRDIDTDTGGDPDDPHPDDD

Radius of gyration: 14.67 Å; chains: 1; bounding box: 35×30×39 Å